Protein AF-A0AAE5IR08-F1 (afdb_monomer_lite)

pLDDT: mean 81.43, std 16.5, range [37.34, 98.31]

Foldseek 3Di:
DDDPVVLVVVQVVVCVVVVHDPPDDDPDQPPCPGPPTHPCVPPVDDDDDDDFAAPVDADEQEAEDAADPCHRVNSVVSCVHHPHAAAYEPHHDPPCCCVFPNVVQVVVCVVPSDGPDRYDYTD

Secondary structure (DSSP, 8-state):
---HHHHHHHHHHHHHHTT--TTSPPS-TTS--STT--TTTT-SSPPPPPP----SS--EEEEETT-SSS-HHHHHHHHHHH-SEEEEESS--TT-GGGSTTTHHHHHHHHHS--S-SEE---

Structure (mmCIF, N/CA/C/O backbone):
data_AF-A0AAE5IR08-F1
#
_entry.id   AF-A0AAE5IR08-F1
#
loop_
_atom_site.group_PDB
_atom_site.id
_atom_site.type_symbol
_atom_site.label_atom_id
_atom_site.label_alt_id
_atom_site.label_comp_id
_atom_site.label_asym_id
_atom_site.label_entity_id
_atom_site.label_seq_id
_atom_site.pdbx_PDB_ins_code
_atom_site.Cartn_x
_atom_site.Cartn_y
_atom_site.Cartn_z
_atom_site.occupancy
_atom_site.B_iso_or_equiv
_atom_site.auth_seq_id
_atom_site.auth_comp_id
_atom_site.auth_asym_id
_atom_site.auth_atom_id
_atom_site.pdbx_PDB_model_num
ATOM 1 N N . MET A 1 1 ? 1.020 -10.687 -19.346 1.00 37.34 1 MET A N 1
ATOM 2 C CA . MET A 1 1 ? 2.487 -10.873 -19.294 1.00 37.34 1 MET A CA 1
ATOM 3 C C . MET A 1 1 ? 2.957 -11.156 -20.716 1.00 37.34 1 MET A C 1
ATOM 5 O O . MET A 1 1 ? 2.432 -12.087 -21.311 1.00 37.34 1 MET A O 1
ATOM 9 N N . GLY A 1 2 ? 3.800 -10.301 -21.301 1.00 51.66 2 GLY A N 1
ATOM 10 C CA . GLY A 1 2 ? 4.250 -10.430 -22.697 1.00 51.66 2 GLY A CA 1
ATOM 11 C C . GLY A 1 2 ? 5.402 -11.426 -22.858 1.00 51.66 2 GLY A C 1
ATOM 12 O O . GLY A 1 2 ? 6.150 -11.652 -21.912 1.00 51.66 2 GLY A O 1
ATOM 13 N N . ASP A 1 3 ? 5.527 -12.024 -24.044 1.00 72.94 3 ASP A N 1
ATOM 14 C CA . ASP A 1 3 ? 6.623 -12.934 -24.400 1.00 72.94 3 ASP A CA 1
ATOM 15 C C . ASP A 1 3 ? 7.954 -12.168 -24.477 1.00 72.94 3 ASP A C 1
ATOM 17 O O . ASP A 1 3 ? 8.142 -11.284 -25.319 1.00 72.94 3 ASP A O 1
ATOM 21 N N . SER A 1 4 ? 8.890 -12.524 -23.599 1.00 52.00 4 SER A N 1
ATOM 22 C CA . SER A 1 4 ? 10.210 -11.896 -23.491 1.00 52.00 4 SER A CA 1
ATOM 23 C C . SER A 1 4 ? 11.061 -12.051 -24.756 1.00 52.00 4 SER A C 1
ATOM 25 O O . SER A 1 4 ? 11.929 -11.218 -25.025 1.00 52.00 4 SER A O 1
ATOM 27 N N . THR A 1 5 ? 10.794 -13.072 -25.571 1.00 65.56 5 THR A N 1
ATOM 28 C CA . THR A 1 5 ? 11.482 -13.305 -26.848 1.00 65.56 5 THR A CA 1
ATOM 29 C C . THR A 1 5 ? 11.078 -12.262 -27.884 1.00 65.56 5 THR A C 1
ATOM 31 O O . THR A 1 5 ? 11.932 -11.715 -28.586 1.00 65.56 5 THR A O 1
ATOM 34 N N . VAL A 1 6 ? 9.779 -11.952 -27.941 1.00 70.19 6 VAL A N 1
ATOM 35 C CA . VAL A 1 6 ? 9.215 -10.931 -28.835 1.00 70.19 6 VAL A CA 1
ATOM 36 C C . VAL A 1 6 ? 9.732 -9.553 -28.435 1.00 70.19 6 VAL A C 1
ATOM 38 O O . VAL A 1 6 ? 10.268 -8.828 -29.271 1.00 70.19 6 VAL A O 1
ATOM 41 N N . GLN A 1 7 ? 9.703 -9.246 -27.138 1.00 58.91 7 GLN A N 1
ATOM 42 C CA . GLN A 1 7 ? 10.201 -7.974 -26.610 1.00 58.91 7 GLN A CA 1
ATOM 43 C C . GLN A 1 7 ? 11.696 -7.763 -26.902 1.00 58.91 7 GLN A C 1
ATOM 45 O O . GLN A 1 7 ? 12.112 -6.663 -27.267 1.00 58.91 7 GLN A O 1
ATOM 50 N N . LEU A 1 8 ? 12.517 -8.817 -26.807 1.00 64.12 8 LEU A N 1
ATOM 51 C CA . LEU A 1 8 ? 13.945 -8.740 -27.130 1.00 64.12 8 LEU A CA 1
ATOM 52 C C . LEU A 1 8 ? 14.197 -8.503 -28.630 1.00 64.12 8 LEU A C 1
ATOM 54 O O . LEU A 1 8 ? 15.128 -7.776 -28.995 1.00 64.12 8 LEU A O 1
ATOM 58 N N . ALA A 1 9 ? 13.390 -9.107 -29.505 1.00 72.06 9 ALA A N 1
ATOM 59 C CA . ALA A 1 9 ? 13.492 -8.913 -30.950 1.00 72.06 9 ALA A CA 1
ATOM 60 C C . ALA A 1 9 ? 13.086 -7.486 -31.365 1.00 72.06 9 ALA A C 1
ATOM 62 O O . ALA A 1 9 ? 13.802 -6.835 -32.135 1.00 72.06 9 ALA A O 1
ATOM 63 N N . GLU A 1 10 ? 11.995 -6.969 -30.800 1.00 73.50 10 GLU A N 1
ATOM 64 C CA . GLU A 1 10 ? 11.538 -5.589 -31.004 1.00 73.50 10 GLU A CA 1
ATOM 65 C C . GLU A 1 10 ? 12.583 -4.581 -30.507 1.00 73.50 10 GLU A C 1
ATOM 67 O O . GLU A 1 10 ? 12.968 -3.666 -31.238 1.00 73.50 10 GLU A O 1
ATOM 72 N N . HIS A 1 11 ? 13.147 -4.815 -29.319 1.00 64.06 11 HIS A N 1
ATOM 73 C CA . HIS A 1 11 ? 14.216 -3.999 -28.749 1.00 64.06 11 HIS A CA 1
ATOM 74 C C . HIS A 1 11 ? 15.446 -3.903 -29.669 1.00 64.06 11 HIS A C 1
ATOM 76 O O . HIS A 1 11 ? 15.976 -2.811 -29.897 1.00 64.06 11 HIS A O 1
ATOM 82 N N . ARG A 1 12 ? 15.916 -5.030 -30.223 1.00 72.56 12 ARG A N 1
ATOM 83 C CA . ARG A 1 12 ? 17.067 -5.031 -31.148 1.00 72.56 12 ARG A CA 1
ATOM 84 C C . ARG A 1 12 ? 16.763 -4.252 -32.426 1.00 72.56 12 ARG A C 1
ATOM 86 O O . ARG A 1 12 ? 17.634 -3.539 -32.921 1.00 72.56 12 ARG A O 1
ATOM 93 N N . THR A 1 13 ? 15.531 -4.358 -32.919 1.00 76.06 13 THR A N 1
ATOM 94 C CA . THR A 1 13 ? 15.072 -3.676 -34.135 1.00 76.06 13 THR A CA 1
ATOM 95 C C . THR A 1 13 ? 15.037 -2.158 -33.946 1.00 76.06 13 THR A C 1
ATOM 97 O O . THR A 1 13 ? 15.578 -1.425 -34.774 1.00 76.06 13 THR A O 1
ATOM 100 N N . ILE A 1 14 ? 14.485 -1.682 -32.825 1.00 71.62 14 ILE A N 1
ATOM 101 C CA . ILE A 1 14 ? 14.426 -0.250 -32.489 1.00 71.62 14 ILE A CA 1
ATOM 102 C C . ILE A 1 14 ? 15.837 0.338 -32.347 1.00 71.62 14 ILE A C 1
ATOM 104 O O . ILE A 1 14 ? 16.137 1.379 -32.929 1.00 71.62 14 ILE A O 1
ATOM 108 N N . ASN A 1 15 ? 16.738 -0.343 -31.632 1.00 64.88 15 ASN A N 1
ATOM 109 C CA . ASN A 1 15 ? 18.107 0.149 -31.444 1.00 64.88 15 ASN A CA 1
ATOM 110 C C . ASN A 1 15 ? 18.904 0.217 -32.754 1.00 64.88 15 ASN A C 1
ATOM 112 O O . ASN A 1 15 ? 19.644 1.179 -32.964 1.00 64.88 15 ASN A O 1
ATOM 116 N N . ALA A 1 16 ? 18.713 -0.752 -33.658 1.00 73.94 16 ALA A N 1
ATOM 117 C CA . ALA A 1 16 ? 19.319 -0.723 -34.986 1.00 73.94 16 ALA A CA 1
ATOM 118 C C . ALA A 1 16 ? 18.816 0.469 -35.819 1.00 73.94 16 ALA A C 1
ATOM 120 O O . ALA A 1 16 ? 19.623 1.164 -36.434 1.00 73.94 16 ALA A O 1
ATOM 121 N N . ALA A 1 17 ? 17.509 0.753 -35.789 1.00 72.00 17 ALA A N 1
AT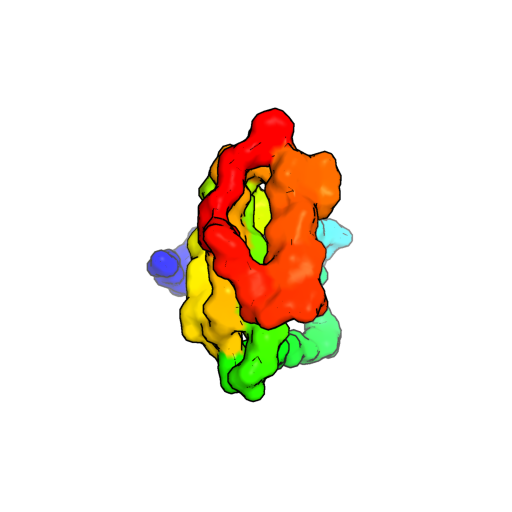OM 122 C CA . ALA A 1 17 ? 16.919 1.893 -36.495 1.00 72.00 17 ALA A CA 1
ATOM 123 C C . ALA A 1 17 ? 17.432 3.250 -35.975 1.00 72.00 17 ALA A C 1
ATOM 125 O O . ALA A 1 17 ? 17.585 4.194 -36.747 1.00 72.00 17 ALA A O 1
ATOM 126 N N . LEU A 1 18 ? 17.740 3.336 -34.679 1.00 68.06 18 LEU A N 1
ATOM 127 C CA . LEU A 1 18 ? 18.272 4.538 -34.031 1.00 68.06 18 LEU A CA 1
ATOM 128 C C . LEU A 1 18 ? 19.809 4.624 -34.058 1.00 68.06 18 LEU A C 1
ATOM 130 O O . LEU A 1 18 ? 20.380 5.542 -33.469 1.00 68.06 18 LEU A O 1
ATOM 134 N N . ASN A 1 19 ? 20.490 3.671 -34.707 1.00 75.38 19 ASN A N 1
ATOM 135 C CA . ASN A 1 19 ? 21.950 3.542 -34.727 1.00 75.38 19 ASN A CA 1
ATOM 136 C C . ASN A 1 19 ? 22.587 3.533 -33.313 1.00 75.38 19 ASN A C 1
ATOM 138 O O . ASN A 1 19 ? 23.714 3.997 -33.113 1.00 75.38 19 ASN A O 1
ATOM 142 N N . ARG A 1 20 ? 21.854 3.019 -32.313 1.00 61.12 20 ARG A N 1
ATOM 143 C CA . ARG A 1 20 ? 22.308 2.858 -30.923 1.00 61.12 20 ARG A CA 1
ATOM 144 C C . ARG A 1 20 ? 22.879 1.448 -30.751 1.00 61.12 20 ARG A C 1
ATOM 146 O O . ARG A 1 20 ? 22.261 0.466 -31.149 1.00 61.12 20 ARG A O 1
ATOM 153 N N . ASN A 1 21 ? 24.065 1.326 -30.150 1.00 61.03 21 ASN A N 1
ATOM 154 C CA . ASN A 1 21 ? 24.649 0.021 -29.827 1.00 61.03 21 ASN 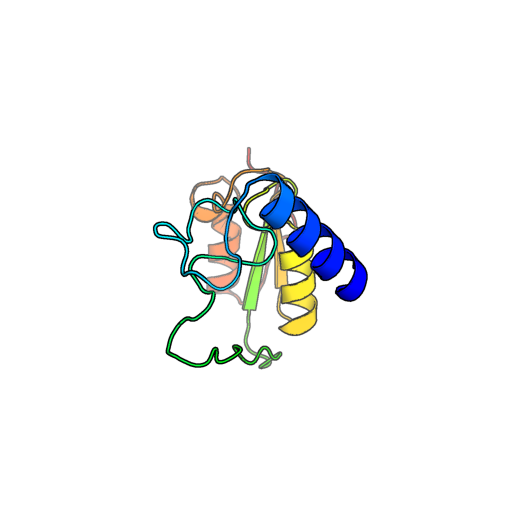A CA 1
ATOM 155 C C . ASN A 1 21 ? 24.068 -0.482 -28.488 1.00 61.03 21 ASN A C 1
ATOM 157 O O . ASN A 1 21 ? 24.436 0.074 -27.454 1.00 61.03 21 ASN A O 1
ATOM 161 N N . PRO A 1 22 ? 23.237 -1.542 -28.467 1.00 54.38 22 PRO A N 1
ATOM 162 C CA . PRO A 1 22 ? 22.603 -2.043 -27.242 1.00 54.38 22 PRO A CA 1
ATOM 163 C C . PRO A 1 22 ? 23.591 -2.698 -26.258 1.00 54.38 22 PRO A C 1
ATOM 165 O O . PRO A 1 22 ? 23.221 -3.016 -25.134 1.00 54.38 22 PRO A O 1
ATOM 168 N N . GLN A 1 23 ? 24.848 -2.918 -26.664 1.00 53.34 23 GLN A N 1
ATOM 169 C CA . GLN A 1 23 ? 25.938 -3.389 -25.797 1.00 53.34 23 GLN A CA 1
ATOM 170 C C . GLN A 1 23 ? 26.751 -2.233 -25.185 1.00 53.34 23 GLN A C 1
ATOM 172 O O . GLN A 1 23 ? 27.609 -2.461 -24.332 1.00 53.34 23 GLN A O 1
ATOM 177 N N . ARG A 1 24 ? 26.528 -0.986 -25.622 1.00 54.69 24 ARG A N 1
ATOM 178 C CA . ARG A 1 24 ? 27.203 0.194 -25.073 1.00 54.69 24 ARG A CA 1
ATOM 179 C C . ARG A 1 24 ? 26.390 0.702 -23.880 1.00 54.69 24 ARG A C 1
ATOM 181 O O . ARG A 1 24 ? 25.189 0.908 -24.012 1.00 54.69 24 ARG A O 1
ATOM 188 N N . ARG A 1 25 ? 27.035 0.913 -22.722 1.00 47.84 25 ARG A N 1
ATOM 189 C CA . ARG A 1 25 ? 26.380 1.543 -21.558 1.00 47.84 25 ARG A CA 1
ATOM 190 C C . ARG A 1 25 ? 25.751 2.867 -21.989 1.00 47.84 25 ARG A C 1
ATOM 192 O O . ARG A 1 25 ? 26.443 3.711 -22.557 1.00 47.84 25 ARG A O 1
ATOM 199 N N . ILE A 1 26 ? 24.460 3.014 -21.710 1.00 52.69 26 ILE A N 1
ATOM 200 C CA . ILE A 1 26 ? 23.733 4.273 -21.854 1.00 52.69 26 ILE A CA 1
ATOM 201 C C . ILE A 1 26 ? 24.342 5.248 -20.843 1.00 52.69 26 ILE A C 1
ATOM 203 O O . ILE A 1 26 ? 24.530 4.896 -19.679 1.00 52.69 26 ILE A O 1
ATOM 207 N N . GLU A 1 27 ? 24.701 6.445 -21.300 1.00 48.66 27 GLU A N 1
ATOM 208 C CA . GLU A 1 27 ? 25.311 7.489 -20.463 1.00 48.66 27 GLU A CA 1
ATOM 209 C C . GLU A 1 27 ? 24.342 7.966 -19.360 1.00 48.66 27 GLU A C 1
ATOM 211 O O . GLU A 1 27 ? 24.778 8.389 -18.293 1.00 48.66 27 GLU A O 1
ATOM 216 N N . PHE A 1 28 ? 23.032 7.773 -19.575 1.00 51.28 28 PHE A N 1
ATOM 217 C CA . PHE A 1 28 ? 21.940 8.111 -18.660 1.00 51.28 28 PHE A CA 1
ATOM 218 C C . PHE A 1 28 ? 20.904 6.965 -18.548 1.00 51.28 28 PHE A C 1
ATOM 220 O O . PHE A 1 28 ? 19.862 7.018 -19.189 1.00 51.28 28 PHE A O 1
ATOM 227 N N . PRO A 1 29 ? 21.126 5.921 -17.727 1.00 44.72 29 PRO A N 1
ATOM 228 C CA . PRO A 1 29 ? 20.221 4.761 -17.593 1.00 44.72 29 PRO A CA 1
ATOM 229 C C . PRO A 1 29 ? 18.859 5.060 -16.919 1.00 44.72 29 PRO A C 1
ATOM 231 O O . PRO A 1 29 ? 18.146 4.139 -16.525 1.00 44.72 29 PRO A O 1
ATOM 234 N N . ALA A 1 30 ? 18.507 6.338 -16.746 1.00 49.91 30 ALA A N 1
ATOM 235 C CA . ALA A 1 30 ? 17.287 6.806 -16.084 1.00 49.91 30 ALA A CA 1
ATOM 236 C C . ALA A 1 30 ? 16.159 7.200 -17.046 1.00 49.91 30 ALA A C 1
ATOM 238 O O . ALA A 1 30 ? 15.043 7.431 -16.591 1.00 49.91 30 ALA A O 1
ATOM 239 N N . ASP A 1 31 ? 16.430 7.328 -18.344 1.00 52.06 31 ASP A N 1
ATOM 240 C CA . ASP A 1 31 ? 15.471 7.898 -19.298 1.00 52.06 31 ASP A CA 1
ATOM 241 C C . ASP A 1 31 ? 14.340 6.934 -19.693 1.00 52.06 31 ASP A C 1
ATOM 243 O O . ASP A 1 31 ? 13.347 7.364 -20.270 1.00 52.06 31 ASP A O 1
ATOM 247 N N . SER A 1 32 ? 14.435 5.648 -19.330 1.00 51.38 32 SER A N 1
ATOM 248 C CA . SER A 1 32 ? 13.499 4.603 -19.780 1.00 51.38 32 SER A CA 1
ATOM 249 C C . SER A 1 32 ? 13.383 4.519 -21.313 1.00 51.38 32 SER A C 1
ATOM 251 O O . SER A 1 32 ? 12.453 3.889 -21.819 1.00 51.38 32 SER A O 1
ATOM 253 N N . ASP A 1 33 ? 14.345 5.088 -22.060 1.00 49.88 33 ASP A N 1
ATOM 254 C CA . ASP A 1 33 ? 14.380 5.095 -23.535 1.00 49.88 33 ASP A CA 1
ATOM 255 C C . ASP A 1 33 ? 14.455 3.674 -24.110 1.00 49.88 33 ASP A C 1
ATOM 257 O O . ASP A 1 33 ? 14.214 3.431 -25.295 1.00 49.88 33 ASP A O 1
ATOM 261 N N . VAL A 1 34 ? 14.844 2.721 -23.269 1.00 53.84 34 VAL A N 1
ATOM 262 C CA . VAL A 1 34 ? 14.998 1.323 -23.611 1.00 53.84 34 VAL A CA 1
ATOM 263 C C . VAL A 1 34 ? 14.092 0.490 -22.692 1.00 53.84 34 VAL A C 1
ATOM 265 O O . VAL A 1 34 ? 14.323 0.421 -21.484 1.00 53.84 34 VAL A O 1
ATOM 268 N N . PRO A 1 35 ? 13.075 -0.197 -23.242 1.00 49.62 35 PRO A N 1
ATOM 269 C CA . PRO A 1 35 ? 12.242 -1.105 -22.464 1.00 49.62 35 PRO A CA 1
ATOM 270 C C . PRO A 1 35 ? 13.091 -2.181 -21.775 1.00 49.62 35 PRO A C 1
ATOM 272 O O . PRO A 1 35 ? 13.893 -2.857 -22.421 1.00 49.62 35 PRO A O 1
ATOM 275 N N . GLY A 1 36 ? 12.914 -2.339 -20.462 1.00 51.31 36 GLY A N 1
ATOM 276 C CA . GLY A 1 36 ? 13.606 -3.356 -19.665 1.00 51.31 36 GLY A CA 1
ATOM 277 C C . GLY A 1 36 ? 14.979 -2.956 -19.117 1.00 51.31 36 GLY A C 1
ATOM 278 O O . GLY A 1 36 ? 15.582 -3.766 -18.413 1.00 51.31 36 GLY A O 1
ATOM 279 N N . VAL A 1 37 ? 15.461 -1.732 -19.372 1.00 60.38 37 VAL A N 1
ATOM 280 C CA . VAL A 1 37 ? 16.585 -1.166 -18.611 1.00 60.38 37 VAL A CA 1
ATOM 281 C C . VAL A 1 37 ? 16.103 -0.048 -17.699 1.00 60.38 37 VAL A C 1
ATOM 283 O O . VAL A 1 37 ? 15.350 0.833 -18.102 1.00 60.38 37 VAL A O 1
ATOM 286 N N . SER A 1 38 ? 16.526 -0.115 -16.446 1.00 67.06 38 SER A N 1
ATOM 287 C CA . SER A 1 38 ? 16.291 0.916 -15.444 1.00 67.06 38 SER A CA 1
ATOM 288 C C . SER A 1 38 ? 17.622 1.349 -14.845 1.00 67.06 38 SER A C 1
ATOM 290 O O . SER A 1 38 ? 18.673 0.761 -15.119 1.00 67.06 38 SER A O 1
ATOM 292 N N . LEU A 1 39 ? 17.572 2.318 -13.933 1.00 67.31 39 LEU A N 1
ATOM 293 C CA . LEU A 1 39 ? 18.717 2.692 -13.101 1.00 67.31 39 LEU A CA 1
ATOM 294 C C . LEU A 1 39 ? 19.326 1.509 -12.330 1.00 67.31 39 LEU A C 1
ATOM 296 O O . LEU A 1 39 ? 20.481 1.574 -11.915 1.00 67.31 39 LEU A O 1
ATOM 300 N N . CYS A 1 40 ? 18.570 0.425 -12.150 1.00 71.25 40 CYS A N 1
ATOM 301 C CA . CYS A 1 40 ? 19.020 -0.782 -11.465 1.00 71.25 40 CYS A CA 1
ATOM 302 C C . CYS A 1 40 ? 19.691 -1.797 -12.408 1.00 71.25 40 CYS A C 1
ATOM 304 O O . CYS A 1 40 ? 20.279 -2.776 -11.946 1.00 71.25 40 CYS A O 1
ATOM 306 N N . SER A 1 41 ? 19.621 -1.613 -13.727 1.00 74.88 41 SER A N 1
ATOM 307 C CA . SER A 1 41 ? 20.219 -2.545 -14.683 1.00 74.88 41 SER A CA 1
ATOM 308 C C . SER A 1 41 ? 21.744 -2.497 -14.618 1.00 74.88 41 SER A C 1
ATOM 310 O O . SER A 1 41 ? 22.369 -1.464 -14.845 1.00 74.88 41 SER A O 1
ATOM 312 N N . GLY A 1 42 ? 22.358 -3.644 -14.320 1.00 74.75 42 GLY A N 1
ATOM 313 C CA . GLY A 1 42 ? 23.804 -3.732 -14.116 1.00 74.75 42 GLY A CA 1
ATOM 314 C C . GLY A 1 42 ? 24.272 -3.187 -12.765 1.00 74.75 42 GLY A C 1
ATOM 315 O O . GLY A 1 42 ? 25.465 -2.908 -12.616 1.00 74.75 42 GLY A O 1
ATOM 316 N N . TRP A 1 43 ? 23.359 -3.037 -11.795 1.00 80.25 43 TRP A N 1
ATOM 317 C CA . TRP A 1 43 ? 23.719 -2.759 -10.408 1.00 80.25 43 TRP A CA 1
ATOM 318 C C . TRP A 1 43 ? 24.738 -3.806 -9.918 1.00 80.25 43 TRP A C 1
ATOM 320 O O . TRP A 1 43 ? 24.527 -5.001 -10.129 1.00 80.25 43 TRP A O 1
ATOM 330 N N . PRO A 1 44 ? 25.869 -3.390 -9.315 1.00 79.50 44 PRO A N 1
ATOM 331 C CA . PRO A 1 44 ? 26.978 -4.299 -9.019 1.00 79.50 44 PRO A CA 1
ATOM 332 C C . PRO A 1 44 ? 26.680 -5.258 -7.861 1.00 79.50 44 PRO A C 1
ATOM 334 O O . PRO A 1 44 ? 27.380 -6.254 -7.697 1.00 79.50 44 PRO A O 1
ATOM 337 N N . LEU A 1 45 ? 25.664 -4.950 -7.053 1.00 83.44 45 LEU A N 1
ATOM 338 C CA . LEU A 1 45 ? 25.210 -5.808 -5.968 1.00 83.44 45 LEU A CA 1
ATOM 339 C C . LEU A 1 45 ? 24.056 -6.680 -6.459 1.00 83.44 45 LEU A C 1
ATOM 341 O O . LEU A 1 45 ? 23.150 -6.196 -7.138 1.00 83.44 45 LEU A O 1
ATOM 345 N N . ALA A 1 46 ? 24.082 -7.959 -6.092 1.00 84.31 46 ALA A N 1
ATOM 346 C CA . ALA A 1 46 ? 22.952 -8.842 -6.331 1.00 84.31 46 ALA A CA 1
ATOM 347 C C . ALA A 1 46 ? 21.719 -8.320 -5.580 1.00 84.31 46 ALA A C 1
ATOM 349 O O . ALA A 1 46 ? 21.823 -7.889 -4.432 1.00 84.31 46 ALA A O 1
ATOM 350 N N . ALA A 1 47 ? 20.559 -8.362 -6.235 1.00 81.62 47 ALA A N 1
ATOM 351 C CA . ALA A 1 47 ? 19.299 -8.097 -5.562 1.00 81.62 47 ALA A CA 1
ATOM 352 C C . ALA A 1 47 ? 19.000 -9.236 -4.583 1.00 81.62 47 ALA A C 1
ATOM 354 O O . ALA A 1 47 ? 19.037 -10.409 -4.954 1.00 81.62 47 ALA A O 1
ATOM 355 N N . GLU A 1 48 ? 18.670 -8.877 -3.350 1.00 87.25 48 GLU A N 1
ATOM 356 C CA . GLU A 1 48 ? 18.100 -9.792 -2.373 1.00 87.25 48 GLU A CA 1
ATOM 357 C C . GLU A 1 48 ? 16.604 -9.498 -2.284 1.00 87.25 48 GLU A C 1
ATOM 359 O O . GLU A 1 48 ? 16.197 -8.370 -2.003 1.00 87.25 48 GLU A O 1
ATOM 364 N N . LEU A 1 49 ? 15.776 -10.496 -2.592 1.00 82.94 49 LEU A N 1
ATOM 365 C CA . LEU A 1 49 ? 14.332 -10.351 -2.452 1.00 82.94 49 LEU A CA 1
ATOM 366 C C . LEU A 1 49 ? 13.978 -10.354 -0.968 1.00 82.94 49 LEU A C 1
ATOM 368 O O . LEU A 1 49 ? 14.388 -11.249 -0.229 1.00 82.94 49 LEU A O 1
ATOM 372 N N . THR A 1 50 ? 13.171 -9.387 -0.542 1.00 83.12 50 THR A N 1
ATOM 373 C CA . THR A 1 50 ? 12.604 -9.406 0.804 1.00 83.12 50 THR A CA 1
ATOM 374 C C . THR A 1 50 ? 11.684 -10.614 0.933 1.00 83.12 50 THR A C 1
ATOM 376 O O . THR A 1 50 ? 10.716 -10.748 0.186 1.00 83.12 50 THR A O 1
ATOM 379 N N . ALA A 1 51 ? 11.989 -11.506 1.876 1.00 85.75 51 ALA A N 1
ATOM 380 C CA . ALA A 1 51 ? 11.091 -12.598 2.212 1.00 85.75 51 ALA A CA 1
ATOM 381 C C . ALA A 1 51 ? 9.817 -12.020 2.840 1.00 85.75 51 ALA A C 1
ATOM 383 O O . ALA A 1 51 ? 9.876 -11.301 3.837 1.00 85.75 51 ALA A O 1
ATOM 384 N N . VAL A 1 52 ? 8.673 -12.344 2.248 1.00 86.38 52 VAL A N 1
ATOM 385 C CA . VAL A 1 52 ? 7.358 -11.919 2.722 1.00 86.38 52 VAL A CA 1
ATOM 386 C C . VAL A 1 52 ? 6.634 -13.148 3.251 1.00 86.38 52 VAL A C 1
ATOM 388 O O . VAL A 1 52 ? 6.516 -14.151 2.548 1.00 86.38 52 VAL A O 1
ATOM 391 N N . ALA A 1 53 ? 6.184 -13.088 4.500 1.00 90.56 53 ALA A N 1
ATOM 392 C CA . ALA A 1 53 ? 5.421 -14.156 5.124 1.00 90.56 53 ALA A CA 1
ATOM 393 C C . ALA A 1 53 ? 4.488 -13.587 6.190 1.00 90.56 53 ALA A C 1
ATOM 395 O O . ALA A 1 53 ? 4.798 -12.583 6.833 1.00 90.56 53 ALA A O 1
ATOM 396 N N . ASN A 1 54 ? 3.377 -1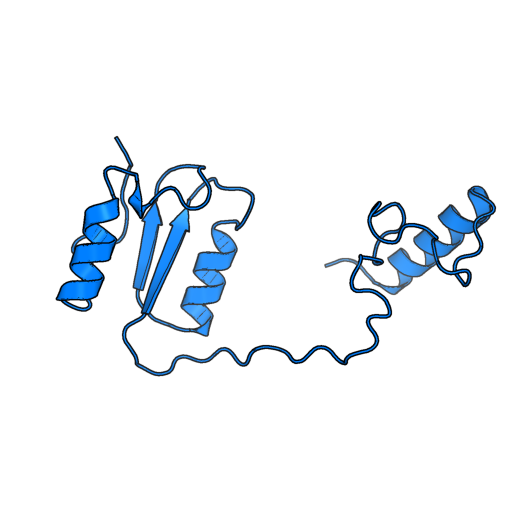4.278 6.421 1.00 93.19 54 ASN A N 1
ATOM 397 C CA . ASN A 1 54 ? 2.542 -14.030 7.583 1.00 93.19 54 ASN A CA 1
ATOM 398 C C . ASN A 1 54 ? 3.259 -14.513 8.852 1.00 93.19 54 ASN A C 1
ATOM 400 O O . ASN A 1 54 ? 3.479 -15.711 9.037 1.00 93.19 54 ASN A O 1
ATOM 404 N N . THR A 1 55 ? 3.625 -13.574 9.723 1.00 91.62 55 THR A N 1
ATOM 405 C CA . THR A 1 55 ? 4.314 -13.852 10.993 1.00 91.62 55 THR A CA 1
ATOM 406 C C . THR A 1 55 ? 3.355 -14.066 12.167 1.00 91.62 55 THR A C 1
ATOM 408 O O . THR A 1 55 ? 3.806 -14.316 13.284 1.00 91.62 55 THR A O 1
ATOM 411 N N . GLY A 1 56 ? 2.044 -13.920 11.953 1.00 89.81 56 GLY A N 1
ATOM 412 C CA . GLY A 1 56 ? 1.025 -13.913 13.005 1.00 89.81 56 GLY A CA 1
ATOM 413 C C . GLY A 1 56 ? 1.047 -12.668 13.898 1.00 89.81 56 GLY A C 1
ATOM 414 O O . GLY A 1 56 ? 0.290 -12.607 14.862 1.00 89.81 56 GLY A O 1
ATOM 415 N N . THR A 1 57 ? 1.912 -11.690 13.608 1.00 90.62 57 THR A N 1
ATOM 416 C CA . THR A 1 57 ? 1.934 -10.395 14.303 1.00 90.62 57 THR A CA 1
ATOM 417 C C . THR A 1 57 ? 0.865 -9.479 13.720 1.00 90.62 57 THR A C 1
ATOM 419 O O . THR A 1 57 ? 0.622 -9.510 12.513 1.00 90.62 57 THR A O 1
ATOM 422 N N . ASP A 1 58 ? 0.256 -8.644 14.561 1.00 94.12 58 ASP A N 1
ATOM 423 C CA . ASP A 1 58 ? -0.711 -7.649 14.105 1.00 94.12 58 ASP A CA 1
ATOM 424 C C . ASP A 1 58 ? -0.063 -6.703 13.084 1.00 94.12 58 ASP A C 1
ATOM 426 O O . ASP A 1 58 ? 0.899 -5.990 13.375 1.00 94.12 58 ASP A O 1
ATOM 430 N N . LEU A 1 59 ? -0.618 -6.703 11.872 1.00 95.44 59 LEU A N 1
ATOM 431 C CA . LEU A 1 59 ? -0.206 -5.869 10.750 1.00 95.44 59 LEU A CA 1
ATOM 432 C C . LEU A 1 59 ? -1.425 -5.127 10.201 1.00 95.44 59 LEU A C 1
ATOM 434 O O . LEU A 1 59 ? -2.468 -5.738 9.959 1.00 95.44 59 LEU A O 1
ATOM 438 N N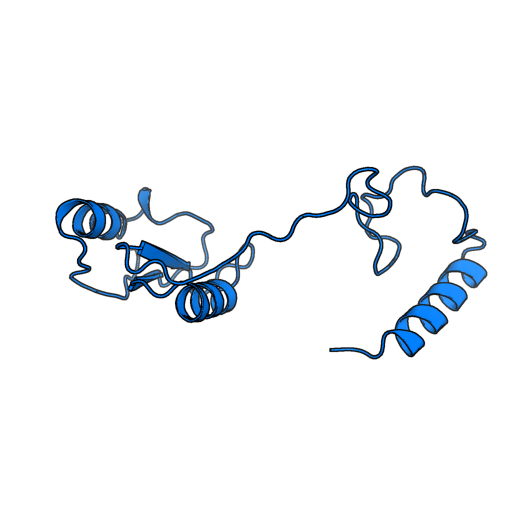 . LEU A 1 60 ? -1.268 -3.825 9.972 1.00 97.31 60 LEU A N 1
ATOM 439 C CA . LEU A 1 60 ? -2.218 -3.006 9.231 1.00 97.31 60 LEU A CA 1
ATOM 440 C C . LEU A 1 60 ? -1.611 -2.641 7.880 1.00 97.31 60 LEU A C 1
ATOM 442 O O . LEU A 1 60 ? -0.552 -2.018 7.814 1.00 97.31 60 LEU A O 1
ATOM 446 N N . ILE A 1 61 ? -2.310 -3.011 6.816 1.00 97.19 61 ILE A N 1
ATOM 447 C CA . ILE A 1 61 ? -2.024 -2.611 5.443 1.00 97.19 61 ILE A CA 1
ATOM 448 C C . ILE A 1 61 ? -3.066 -1.571 5.060 1.00 97.19 61 ILE A C 1
ATOM 450 O O . ILE A 1 61 ? -4.256 -1.747 5.320 1.00 97.19 61 ILE A O 1
ATOM 454 N N . ILE A 1 62 ? -2.616 -0.478 4.458 1.00 98.19 62 ILE A N 1
ATOM 455 C CA . ILE A 1 62 ? -3.482 0.621 4.047 1.00 98.19 62 ILE A CA 1
ATOM 456 C C . ILE A 1 62 ? -3.363 0.755 2.536 1.00 98.19 62 ILE A C 1
ATOM 458 O O . ILE A 1 62 ? -2.252 0.836 2.015 1.00 98.19 62 ILE A O 1
ATOM 462 N N . GLY A 1 63 ? -4.501 0.743 1.848 1.00 96.81 63 GLY A N 1
ATOM 463 C CA . GLY A 1 63 ? -4.575 0.946 0.406 1.00 96.81 63 GLY A CA 1
ATOM 464 C C . GLY A 1 63 ? -5.533 2.079 0.075 1.00 96.81 63 GLY A C 1
ATOM 465 O O . GLY A 1 63 ? -6.658 2.102 0.576 1.00 96.81 63 GLY A O 1
ATOM 466 N N . HIS A 1 64 ? -5.101 2.992 -0.788 1.00 96.06 64 HIS A N 1
ATOM 467 C CA . HIS A 1 64 ? -5.953 4.037 -1.346 1.00 96.06 64 HIS A CA 1
ATOM 468 C C . HIS A 1 64 ? -6.596 3.513 -2.639 1.00 96.06 64 HIS A C 1
ATOM 470 O O . HIS A 1 64 ? -5.911 2.918 -3.474 1.00 96.06 64 HIS A O 1
ATOM 476 N N . ARG A 1 65 ? -7.921 3.644 -2.774 1.00 94.25 65 ARG A N 1
ATOM 477 C CA . ARG A 1 65 ? -8.711 2.990 -3.832 1.00 94.25 65 ARG A CA 1
ATOM 478 C C . ARG A 1 65 ? -8.236 3.364 -5.234 1.00 94.25 65 ARG A C 1
ATOM 480 O O . ARG A 1 65 ? -8.076 2.475 -6.072 1.00 94.25 65 ARG A O 1
ATOM 487 N N . ASP A 1 66 ? -8.017 4.656 -5.454 1.00 84.81 66 ASP A N 1
ATOM 488 C CA . ASP A 1 66 ? -7.823 5.257 -6.775 1.00 84.81 66 ASP A CA 1
ATOM 489 C C . ASP A 1 66 ? -6.407 5.831 -6.969 1.00 84.81 66 ASP A C 1
ATOM 491 O O . ASP A 1 66 ? -6.151 6.558 -7.932 1.00 84.81 66 ASP A O 1
ATOM 495 N N . GLU A 1 67 ? -5.464 5.541 -6.064 1.00 78.75 67 GLU A N 1
ATOM 496 C CA . GLU A 1 67 ? -4.099 6.055 -6.189 1.00 78.75 67 GLU A CA 1
ATOM 497 C C . GLU A 1 67 ? -3.293 5.341 -7.287 1.00 78.75 67 GLU A C 1
ATOM 499 O O . GLU A 1 67 ? -3.486 4.157 -7.576 1.00 78.75 67 GLU A O 1
ATOM 504 N N . SER A 1 68 ? -2.324 6.048 -7.878 1.00 79.38 68 SER A N 1
ATOM 505 C CA . SER A 1 68 ? -1.496 5.509 -8.967 1.00 79.38 68 SER A CA 1
ATOM 506 C C . SER A 1 68 ? -0.067 5.134 -8.567 1.00 79.38 68 SER A C 1
ATOM 508 O O . SER A 1 68 ? 0.603 4.445 -9.332 1.00 79.38 68 SER A O 1
ATOM 510 N N . VAL A 1 69 ? 0.437 5.618 -7.425 1.00 81.38 69 VAL A N 1
ATOM 511 C CA . VAL A 1 69 ? 1.834 5.390 -7.001 1.00 81.38 69 VAL A CA 1
ATOM 512 C C . VAL A 1 69 ? 1.998 3.983 -6.430 1.00 81.38 69 VAL A C 1
ATOM 514 O O . VAL A 1 69 ? 2.925 3.267 -6.809 1.00 81.38 69 VAL A O 1
ATOM 517 N N . THR A 1 70 ? 1.063 3.571 -5.574 1.00 83.94 70 THR A N 1
ATOM 518 C CA . THR A 1 70 ? 0.943 2.208 -5.044 1.00 83.94 70 THR A CA 1
ATOM 519 C C . THR A 1 70 ? -0.469 1.680 -5.302 1.00 83.94 70 THR A C 1
ATOM 521 O O . THR A 1 70 ? -1.308 1.733 -4.411 1.00 83.94 70 THR A O 1
ATOM 524 N N . PRO A 1 71 ? -0.771 1.195 -6.523 1.00 88.62 71 PRO A N 1
ATOM 525 C CA . PRO A 1 71 ? -2.127 0.810 -6.907 1.00 88.62 71 PRO A CA 1
ATOM 526 C C . PRO A 1 71 ? -2.796 -0.141 -5.911 1.00 88.62 71 PRO A C 1
ATOM 528 O O . PRO A 1 71 ? -2.160 -1.074 -5.422 1.00 88.62 71 PRO A O 1
ATOM 531 N N . TYR A 1 72 ? -4.101 0.031 -5.685 1.00 88.38 72 TYR A N 1
ATOM 532 C CA . TYR A 1 72 ? -4.863 -0.703 -4.665 1.00 88.38 72 TYR A CA 1
ATOM 533 C C . TYR A 1 72 ? -4.683 -2.232 -4.701 1.00 88.38 72 TYR A C 1
ATOM 535 O O . TYR A 1 72 ? -4.620 -2.886 -3.661 1.00 88.38 72 TYR A O 1
ATOM 543 N N . VAL A 1 73 ? -4.539 -2.818 -5.893 1.00 90.19 73 VAL A N 1
ATOM 544 C CA . VAL A 1 73 ? -4.275 -4.258 -6.057 1.00 90.19 73 VAL A CA 1
ATOM 545 C C . VAL A 1 73 ? -3.008 -4.725 -5.333 1.00 90.19 73 VAL A C 1
ATOM 547 O O . VAL A 1 73 ? -2.986 -5.837 -4.822 1.00 90.19 73 VAL A O 1
ATOM 550 N N . TRP A 1 74 ? -1.986 -3.876 -5.198 1.00 93.25 74 TRP A N 1
ATOM 551 C CA . TRP A 1 74 ? -0.773 -4.213 -4.450 1.00 93.25 74 TRP A CA 1
ATOM 552 C C . TRP A 1 74 ? -1.027 -4.296 -2.945 1.00 93.25 74 TRP A C 1
ATOM 554 O O . TRP A 1 74 ? -0.396 -5.110 -2.278 1.00 93.25 74 TRP A O 1
ATOM 564 N N . ALA A 1 75 ? -1.968 -3.515 -2.405 1.00 95.31 75 ALA A N 1
ATOM 565 C CA . ALA A 1 75 ? -2.389 -3.649 -1.012 1.00 95.31 75 ALA A CA 1
ATOM 566 C C . ALA A 1 75 ? -3.145 -4.972 -0.781 1.00 95.31 75 ALA A C 1
ATOM 568 O O . ALA A 1 75 ? -2.956 -5.612 0.254 1.00 95.31 75 ALA A O 1
ATOM 569 N N . LEU A 1 76 ? -3.943 -5.418 -1.762 1.00 94.69 76 LEU A N 1
ATOM 570 C CA . LEU A 1 76 ? -4.591 -6.735 -1.730 1.00 94.69 76 LEU A CA 1
ATOM 571 C C . LEU A 1 76 ? -3.560 -7.869 -1.777 1.00 94.69 76 LEU A C 1
ATOM 573 O O . LEU A 1 76 ? -3.614 -8.774 -0.949 1.00 94.69 76 LEU A O 1
ATOM 577 N N . ASP A 1 77 ? -2.597 -7.797 -2.698 1.00 93.75 77 ASP A N 1
ATOM 578 C CA . ASP A 1 77 ? -1.530 -8.797 -2.829 1.00 93.75 77 ASP A CA 1
ATOM 579 C C . ASP A 1 77 ? -0.659 -8.853 -1.564 1.00 93.75 77 ASP A C 1
ATOM 581 O O . ASP A 1 77 ? -0.331 -9.933 -1.067 1.00 93.75 77 ASP A O 1
ATOM 585 N N . ALA A 1 78 ? -0.333 -7.689 -0.996 1.00 93.81 78 ALA A N 1
ATOM 586 C CA . ALA A 1 78 ? 0.375 -7.566 0.271 1.00 93.81 78 ALA A CA 1
ATOM 587 C C . ALA A 1 78 ? -0.397 -8.232 1.420 1.00 93.81 78 ALA A C 1
ATOM 589 O O . ALA A 1 78 ? 0.197 -8.985 2.191 1.00 93.81 78 ALA A O 1
ATOM 590 N N . GLN A 1 79 ? -1.710 -8.002 1.518 1.00 96.19 79 GLN A N 1
ATOM 591 C CA . GLN A 1 79 ? -2.552 -8.600 2.557 1.00 96.19 79 GLN A CA 1
ATOM 592 C C . GLN A 1 79 ? -2.721 -10.107 2.368 1.00 96.19 79 GLN A C 1
ATOM 594 O O . GLN A 1 79 ? -2.670 -10.854 3.344 1.00 96.19 79 GLN A O 1
ATOM 599 N N . ALA A 1 80 ? -2.821 -10.580 1.127 1.00 94.50 80 ALA A N 1
ATOM 600 C CA . ALA A 1 80 ? -2.841 -12.005 0.831 1.00 94.50 80 ALA A CA 1
ATOM 601 C C . ALA A 1 80 ? -1.515 -12.694 1.213 1.00 94.50 80 ALA A C 1
ATOM 603 O O . ALA A 1 80 ? -1.531 -13.810 1.734 1.00 94.50 80 ALA A O 1
ATOM 604 N N . ALA A 1 81 ? -0.372 -12.037 0.986 1.00 92.81 81 ALA A N 1
ATOM 605 C CA . ALA A 1 81 ? 0.953 -12.595 1.264 1.00 92.81 81 ALA A CA 1
ATOM 606 C C . ALA A 1 81 ? 1.366 -12.507 2.748 1.00 92.81 81 ALA A C 1
ATOM 608 O O . ALA A 1 81 ? 1.956 -13.446 3.288 1.00 92.81 81 ALA A O 1
ATOM 609 N N . MET A 1 82 ? 1.076 -11.384 3.410 1.00 95.25 82 MET A N 1
ATOM 610 C CA . MET A 1 82 ? 1.493 -11.101 4.793 1.00 95.25 82 MET A CA 1
ATOM 611 C C . MET A 1 82 ? 0.405 -11.376 5.830 1.00 95.25 82 MET A C 1
ATOM 613 O O . MET A 1 82 ? 0.701 -11.451 7.020 1.00 95.25 82 MET A O 1
ATOM 617 N N . GLY A 1 83 ? -0.850 -11.533 5.412 1.00 94.38 83 GLY A N 1
ATOM 618 C CA . GLY A 1 83 ? -1.987 -11.487 6.323 1.00 94.38 83 GLY A CA 1
ATOM 619 C C . GLY A 1 83 ? -2.225 -10.075 6.865 1.00 94.38 83 GLY A C 1
ATOM 620 O O . GLY A 1 83 ? -1.945 -9.073 6.207 1.00 94.38 83 GLY A O 1
ATOM 621 N N . GLY A 1 84 ? -2.754 -10.001 8.086 1.00 94.06 84 GLY A N 1
ATOM 622 C CA . GLY A 1 84 ? -3.103 -8.738 8.732 1.00 94.06 84 GLY A CA 1
ATOM 623 C C . GLY A 1 84 ? -4.467 -8.187 8.311 1.00 94.06 84 GLY A C 1
ATOM 624 O O . GLY A 1 84 ? -5.313 -8.880 7.737 1.00 94.06 84 GLY A O 1
ATOM 625 N N . ARG A 1 85 ? -4.695 -6.923 8.659 1.00 96.44 85 ARG A N 1
ATOM 626 C CA . ARG A 1 85 ? -5.924 -6.175 8.379 1.00 96.44 85 ARG A CA 1
ATOM 627 C C . ARG A 1 85 ? -5.681 -5.218 7.221 1.00 96.44 85 ARG A C 1
ATOM 629 O O . ARG A 1 85 ? -4.609 -4.629 7.127 1.00 96.44 85 ARG A O 1
ATOM 636 N N . LEU A 1 86 ? -6.686 -5.050 6.369 1.00 97.25 86 LEU A N 1
ATOM 637 C CA . LEU A 1 86 ? -6.673 -4.072 5.289 1.00 97.25 86 LEU A CA 1
ATOM 638 C C . LEU A 1 86 ? -7.618 -2.927 5.644 1.00 97.25 86 LEU A C 1
ATOM 640 O O . LEU A 1 86 ? -8.805 -3.164 5.852 1.00 97.25 86 LEU A O 1
ATOM 644 N N . LEU A 1 87 ? -7.097 -1.705 5.671 1.00 98.31 87 LEU A N 1
ATOM 645 C CA . LEU A 1 87 ? -7.893 -0.483 5.667 1.00 98.31 87 LEU A CA 1
ATOM 646 C C . LEU A 1 87 ? -7.897 0.093 4.250 1.00 98.31 87 LEU A C 1
ATOM 648 O O . LEU A 1 87 ? -6.841 0.403 3.698 1.00 98.31 87 LEU A O 1
ATOM 652 N N . THR A 1 88 ? -9.084 0.245 3.673 1.00 98.31 88 THR A N 1
ATOM 653 C CA . THR A 1 88 ? -9.261 0.920 2.385 1.00 98.31 88 THR A CA 1
ATOM 654 C C . THR A 1 88 ? -9.656 2.374 2.594 1.00 98.31 88 THR A C 1
ATOM 656 O O . THR A 1 88 ? -10.629 2.652 3.293 1.00 98.31 88 THR A O 1
ATOM 659 N N . ILE A 1 89 ? -8.922 3.289 1.971 1.00 98.12 89 ILE A N 1
ATOM 660 C CA . ILE A 1 89 ? -9.275 4.707 1.910 1.00 98.12 89 ILE A CA 1
ATOM 661 C C . ILE A 1 89 ? -9.874 4.988 0.534 1.00 98.12 89 ILE A C 1
ATOM 663 O O . ILE A 1 89 ? -9.234 4.717 -0.483 1.00 98.12 89 ILE A O 1
ATOM 667 N N . GLU A 1 90 ? -11.097 5.506 0.493 1.00 97.12 90 GLU A N 1
ATOM 668 C CA . GLU A 1 90 ? -11.805 5.838 -0.750 1.00 97.12 90 GLU A CA 1
ATOM 669 C C . GLU A 1 90 ? -11.345 7.211 -1.281 1.00 97.12 90 GLU A C 1
ATOM 671 O O . GLU A 1 90 ? -12.101 8.175 -1.336 1.00 97.12 90 GLU A O 1
ATOM 676 N N . ASP A 1 91 ? -10.061 7.309 -1.634 1.00 91.31 91 ASP A N 1
ATOM 677 C CA . ASP A 1 91 ? -9.474 8.455 -2.332 1.00 91.31 91 ASP A CA 1
ATOM 678 C C . ASP A 1 91 ? -8.422 8.003 -3.371 1.00 91.31 91 ASP A C 1
ATOM 680 O O . ASP A 1 91 ? -8.151 6.809 -3.540 1.00 91.31 91 ASP A O 1
ATOM 684 N N . GLY A 1 92 ? -7.806 8.977 -4.053 1.00 90.88 92 GLY A N 1
ATOM 685 C CA . GLY A 1 92 ? -6.665 8.765 -4.953 1.00 90.88 92 GLY A CA 1
ATOM 686 C C . GLY A 1 92 ? -5.349 9.405 -4.493 1.00 90.88 92 GLY A C 1
ATOM 687 O O . GLY A 1 92 ? -4.481 9.668 -5.330 1.00 90.88 92 GLY A O 1
ATOM 688 N N . VAL A 1 93 ? -5.195 9.731 -3.204 1.00 91.94 93 VAL A N 1
ATOM 689 C CA . VAL A 1 93 ? -4.060 10.520 -2.694 1.00 91.94 93 VAL A CA 1
ATOM 690 C C . VAL A 1 93 ? -3.030 9.623 -2.008 1.00 91.94 93 VAL A C 1
ATOM 692 O O . VAL A 1 93 ? -3.276 9.064 -0.944 1.00 91.94 93 VAL A O 1
ATOM 695 N N . HIS A 1 94 ? -1.824 9.555 -2.576 1.00 92.56 94 HIS A N 1
ATOM 696 C CA . HIS A 1 94 ? -0.746 8.717 -2.048 1.00 92.56 94 HIS A CA 1
ATOM 697 C C . HIS A 1 94 ? -0.352 9.100 -0.612 1.00 92.56 94 HIS A C 1
ATOM 699 O O . HIS A 1 94 ? 0.150 10.200 -0.362 1.00 92.56 94 HIS A O 1
ATOM 705 N N . GLY A 1 95 ? -0.552 8.173 0.329 1.00 90.31 95 GLY A N 1
ATOM 706 C CA . GLY A 1 95 ? -0.102 8.309 1.717 1.00 90.31 95 GLY A CA 1
ATOM 707 C C . GLY A 1 95 ? -0.846 9.364 2.546 1.00 90.31 95 GLY A C 1
ATOM 708 O O . GLY A 1 95 ? -0.319 9.813 3.565 1.00 90.31 95 GLY A O 1
ATOM 709 N N . SER A 1 96 ? -2.058 9.770 2.149 1.00 94.19 96 SER A N 1
ATOM 710 C CA . SER A 1 96 ? -2.821 10.837 2.825 1.00 94.19 96 SER A CA 1
ATOM 711 C C . SER A 1 96 ? -3.384 10.436 4.195 1.00 94.19 96 SER A C 1
ATOM 713 O O . SER A 1 96 ? -3.702 11.310 5.004 1.00 94.19 96 SER A O 1
ATOM 715 N N . THR A 1 97 ? -3.486 9.130 4.479 1.00 96.19 97 THR A N 1
ATOM 716 C CA . THR A 1 97 ? -4.299 8.576 5.577 1.00 96.19 97 THR A CA 1
ATOM 717 C C . THR A 1 97 ? -4.118 9.300 6.913 1.00 96.19 97 THR A C 1
ATOM 719 O O . THR A 1 97 ? -5.104 9.731 7.508 1.00 96.19 97 THR A O 1
ATOM 722 N N . VAL A 1 98 ? -2.878 9.482 7.384 1.00 93.75 98 VAL A N 1
ATOM 723 C CA . VAL A 1 98 ? -2.591 10.086 8.703 1.00 93.75 98 VAL A CA 1
ATOM 724 C C . VAL A 1 98 ? -3.026 11.555 8.783 1.00 93.75 98 VAL A C 1
ATOM 726 O O . VAL A 1 98 ? -3.413 12.018 9.852 1.00 93.75 98 VAL A O 1
ATOM 729 N N . GLY A 1 99 ? -2.973 12.284 7.665 1.00 93.88 99 GLY A N 1
ATOM 730 C CA . GLY A 1 99 ? -3.390 13.686 7.583 1.00 93.88 99 GLY A CA 1
ATOM 731 C C . GLY A 1 99 ? -4.880 13.883 7.291 1.00 93.88 99 GLY A C 1
ATOM 732 O O . GLY A 1 99 ? -5.353 15.015 7.324 1.00 93.88 99 GLY A O 1
ATOM 733 N N . SER A 1 100 ? -5.609 12.807 6.995 1.00 95.94 100 SER A N 1
ATOM 734 C CA . SER A 1 100 ? -7.036 12.837 6.663 1.00 95.94 100 SER A CA 1
ATOM 735 C C . SER A 1 100 ? -7.930 12.641 7.893 1.00 95.94 100 SER A C 1
ATOM 737 O O . SER A 1 100 ? -7.469 12.262 8.975 1.00 95.94 100 SER A O 1
ATOM 739 N N . SER A 1 101 ? -9.242 12.793 7.708 1.00 96.50 101 SER A N 1
ATOM 740 C CA . SER A 1 101 ? -10.246 12.414 8.709 1.00 96.50 101 SER A CA 1
ATOM 741 C C . SER A 1 101 ? -10.275 10.908 9.015 1.00 96.50 101 SER A C 1
ATOM 743 O O . SER A 1 101 ? -10.860 10.518 10.020 1.00 96.50 101 SER A O 1
ATOM 745 N N . CYS A 1 102 ? -9.586 10.065 8.236 1.00 97.25 102 CYS A N 1
ATOM 746 C CA . CYS A 1 102 ? -9.441 8.625 8.476 1.00 97.25 102 CYS A CA 1
ATOM 747 C C . CYS A 1 102 ? -8.250 8.255 9.381 1.00 97.25 102 CYS A C 1
ATOM 749 O O . CYS A 1 102 ? -8.133 7.103 9.805 1.00 97.25 102 CYS A O 1
ATOM 751 N N . GLY A 1 103 ? -7.363 9.202 9.720 1.00 96.56 103 GLY A N 1
ATOM 752 C CA . GLY A 1 103 ? -6.123 8.921 10.460 1.00 96.56 103 GLY A CA 1
ATOM 753 C C . GLY A 1 103 ? -6.331 8.306 11.853 1.00 96.56 103 GLY A C 1
ATOM 754 O O . GLY A 1 103 ? -5.460 7.598 12.368 1.00 96.56 103 GLY A O 1
ATOM 755 N N . TRP A 1 104 ? -7.505 8.504 12.460 1.00 95.88 104 TRP A N 1
ATOM 756 C CA . TRP A 1 104 ? -7.834 7.916 13.761 1.00 95.88 104 TRP A CA 1
ATOM 757 C C . TRP A 1 104 ? -7.885 6.381 13.732 1.00 95.88 104 TRP A C 1
ATOM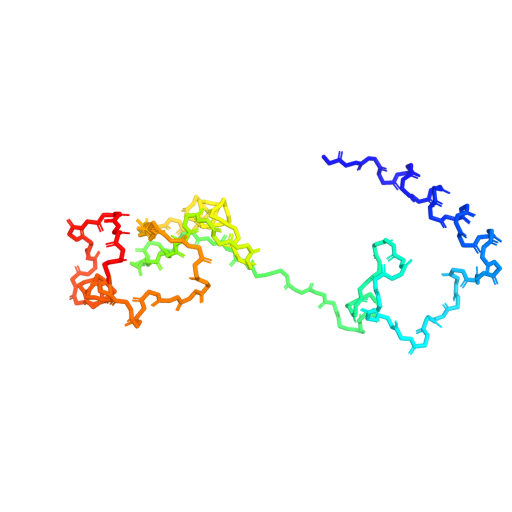 759 O O . TRP A 1 104 ? -7.609 5.766 14.759 1.00 95.88 104 TRP A O 1
ATOM 769 N N . LEU A 1 105 ? -8.141 5.757 12.577 1.00 96.94 105 LEU A N 1
ATOM 770 C CA . LEU A 1 105 ? -8.170 4.296 12.424 1.00 96.94 105 LEU A CA 1
ATOM 771 C C . LEU A 1 105 ? -6.795 3.660 12.583 1.00 96.94 105 LEU A C 1
ATOM 773 O O . LEU A 1 105 ? -6.667 2.583 13.159 1.00 96.94 105 LEU A O 1
ATOM 777 N N . VAL A 1 106 ? -5.750 4.365 12.147 1.00 96.69 106 VAL A N 1
ATOM 778 C CA . VAL A 1 106 ? -4.366 3.957 12.406 1.00 96.69 106 VAL A CA 1
ATOM 779 C C . VAL A 1 106 ? -4.105 3.963 13.910 1.00 96.69 106 VAL A C 1
ATOM 781 O O . VAL A 1 106 ? -3.513 3.035 14.451 1.00 96.69 106 VAL A O 1
ATOM 784 N N . THR A 1 107 ? -4.597 4.987 14.610 1.00 95.44 107 THR A N 1
ATOM 785 C CA . THR A 1 107 ? -4.456 5.077 16.070 1.00 95.44 107 THR A CA 1
ATOM 786 C C . THR A 1 107 ? -5.273 4.000 16.792 1.00 95.44 107 THR A C 1
ATOM 788 O O . THR A 1 107 ? -4.812 3.465 17.799 1.00 95.44 107 THR A O 1
ATOM 791 N N . ASP A 1 108 ? -6.469 3.674 16.298 1.00 94.25 108 ASP A N 1
ATOM 792 C CA . ASP A 1 108 ? -7.317 2.598 16.824 1.00 94.25 108 ASP A CA 1
ATOM 793 C C . ASP A 1 108 ? -6.609 1.242 16.719 1.00 94.25 108 ASP A C 1
ATOM 795 O O . ASP A 1 108 ? -6.424 0.548 17.723 1.00 94.25 108 ASP A O 1
ATOM 799 N N . PHE A 1 109 ? -6.061 0.950 15.538 1.00 96.88 109 PHE A N 1
ATOM 800 C CA . PHE A 1 109 ? -5.271 -0.249 15.301 1.00 96.88 109 PHE A CA 1
ATOM 801 C C . PHE A 1 109 ? -4.029 -0.316 16.191 1.00 96.88 109 PHE A C 1
ATOM 803 O O . PHE A 1 109 ? -3.801 -1.328 16.845 1.00 96.88 109 PHE A O 1
ATOM 810 N N . LEU A 1 110 ? -3.246 0.761 16.284 1.00 95.94 110 LEU A N 1
ATOM 811 C CA . LEU A 1 110 ? -2.049 0.778 17.132 1.00 95.94 110 LEU A CA 1
ATOM 812 C C . LEU A 1 110 ? -2.374 0.597 18.622 1.00 95.94 110 LEU A C 1
ATOM 814 O O . LEU A 1 110 ? -1.549 0.080 19.372 1.00 95.94 110 LEU A O 1
ATOM 818 N N . ARG A 1 111 ? -3.561 1.028 19.064 1.00 95.44 111 ARG A N 1
ATOM 819 C CA . ARG A 1 111 ? -4.001 0.882 20.455 1.00 95.44 111 ARG A CA 1
ATOM 820 C C . ARG A 1 111 ? -4.514 -0.524 20.761 1.00 95.44 111 ARG A C 1
ATOM 822 O O . ARG A 1 111 ? -4.252 -1.024 21.852 1.00 95.44 111 ARG A O 1
ATOM 829 N N . ALA A 1 112 ? -5.297 -1.108 19.858 1.00 92.75 112 ALA A N 1
ATOM 830 C CA . ALA A 1 112 ? -6.118 -2.285 20.150 1.00 92.75 112 ALA A CA 1
ATOM 831 C C . ALA A 1 112 ? -5.823 -3.509 19.267 1.00 92.75 112 ALA A C 1
ATOM 833 O O . ALA A 1 112 ? -6.409 -4.565 19.495 1.00 92.75 112 ALA A O 1
ATOM 834 N N . GLY A 1 113 ? -4.979 -3.378 18.241 1.00 90.69 113 GLY A N 1
ATOM 835 C CA . GLY A 1 113 ? -4.797 -4.390 17.192 1.00 90.69 113 GLY A CA 1
ATOM 836 C C . GLY A 1 113 ? -6.042 -4.577 16.314 1.00 90.69 113 GLY A C 1
ATOM 837 O O . GLY A 1 113 ? -6.158 -5.552 15.573 1.00 90.69 113 GLY A O 1
ATOM 838 N N . GLN A 1 114 ? -7.018 -3.669 16.411 1.00 87.69 114 GLN A N 1
ATOM 839 C CA . GLN A 1 114 ? -8.320 -3.793 15.765 1.00 87.69 114 GLN A CA 1
ATOM 840 C C . GLN A 1 114 ? -8.656 -2.550 14.953 1.00 87.69 114 GLN A C 1
ATOM 842 O O . GLN A 1 114 ? -8.311 -1.433 15.320 1.00 87.69 114 GLN A O 1
ATOM 847 N N . LEU A 1 115 ? -9.367 -2.777 13.852 1.00 90.25 115 LEU A N 1
ATOM 848 C CA . LEU A 1 115 ? -10.070 -1.738 13.121 1.00 90.25 115 LEU A CA 1
ATOM 849 C C . LEU A 1 115 ? -11.551 -1.814 13.479 1.00 90.25 115 LEU A C 1
ATOM 851 O O . LEU A 1 115 ? -12.159 -2.885 13.385 1.00 90.25 115 LEU A O 1
ATOM 855 N N . SER A 1 116 ? -12.119 -0.6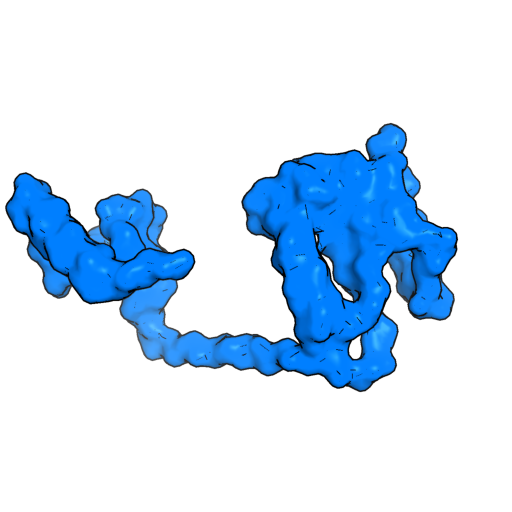75 13.856 1.00 90.12 116 SER A N 1
ATOM 856 C CA . SER A 1 116 ? -13.566 -0.484 14.000 1.00 90.12 116 SER A CA 1
ATOM 857 C C . SER A 1 116 ? -14.292 -0.387 12.649 1.00 90.12 116 SER A C 1
ATOM 859 O O . SER A 1 116 ? -15.497 -0.626 12.587 1.00 90.12 116 SER A O 1
ATOM 861 N N . GLN A 1 117 ? -13.563 -0.100 11.567 1.00 94.75 117 GLN A N 1
ATOM 862 C CA . GLN A 1 117 ? -14.033 -0.129 10.179 1.00 94.75 117 GLN A CA 1
ATOM 863 C C . GLN A 1 117 ? -12.863 -0.423 9.229 1.00 94.75 117 GLN A C 1
ATOM 865 O O . GLN A 1 117 ? -11.756 0.079 9.422 1.00 94.75 117 GLN A O 1
ATOM 870 N N . ASP A 1 118 ? -13.125 -1.204 8.183 1.00 96.12 118 ASP A N 1
ATOM 871 C CA . ASP A 1 118 ? -12.111 -1.607 7.197 1.00 96.12 118 ASP A CA 1
ATOM 872 C C . ASP A 1 118 ? -12.140 -0.722 5.926 1.00 96.12 118 ASP A C 1
ATOM 874 O O . ASP A 1 118 ? -11.314 -0.877 5.026 1.00 96.12 118 ASP A O 1
ATOM 878 N N . VAL A 1 119 ? -13.081 0.230 5.849 1.00 97.81 119 VAL A N 1
ATOM 879 C CA . VAL A 1 119 ? -13.219 1.223 4.769 1.00 97.81 119 VAL A CA 1
ATOM 880 C C . VAL A 1 119 ? -13.453 2.606 5.381 1.00 97.81 119 VAL A C 1
ATOM 882 O O . VAL A 1 119 ? -14.159 2.731 6.385 1.00 97.81 119 VAL A O 1
ATOM 885 N N . CYS A 1 120 ? -12.864 3.647 4.797 1.00 97.69 120 CYS A N 1
ATOM 886 C CA . CYS A 1 120 ? -13.064 5.031 5.207 1.00 97.69 120 CYS A CA 1
ATOM 887 C C . CYS A 1 120 ? -13.105 5.969 3.997 1.00 97.69 120 CYS A C 1
ATOM 889 O O . CYS A 1 120 ? -12.265 5.871 3.108 1.00 97.69 120 CYS A O 1
ATOM 891 N N . ASP A 1 121 ? -14.069 6.883 3.997 1.00 97.25 121 ASP A N 1
ATOM 892 C CA . ASP A 1 121 ? -14.196 7.961 3.018 1.00 97.25 121 ASP A CA 1
ATOM 893 C C . ASP A 1 121 ? -13.705 9.268 3.675 1.00 97.25 121 ASP A C 1
ATOM 895 O O . ASP A 1 121 ? -14.323 9.721 4.651 1.00 97.25 121 ASP A O 1
ATOM 899 N N . PRO A 1 122 ? -12.554 9.822 3.252 1.00 91.56 122 PRO A N 1
ATOM 900 C CA . PRO A 1 122 ? -11.991 11.018 3.857 1.00 91.56 122 PRO A CA 1
ATOM 901 C C . PRO A 1 122 ? -12.781 12.270 3.444 1.00 91.56 122 PRO A C 1
ATOM 903 O O . PRO A 1 122 ? -12.659 12.769 2.329 1.00 91.56 122 PRO A O 1
ATOM 906 N N . THR A 1 123 ? -13.566 12.800 4.385 1.00 81.94 123 THR A N 1
ATOM 907 C CA . THR A 1 123 ? -14.281 14.091 4.277 1.00 81.94 123 THR A CA 1
ATOM 908 C C . THR A 1 123 ? -13.369 15.309 4.198 1.00 81.94 123 THR A C 1
ATOM 910 O O . THR A 1 123 ? -12.412 15.337 5.012 1.00 81.94 123 THR A O 1
#

Sequence (123 aa):
MGDSTVQLAEHRTINAALNRNPQRRIEFPADSDVPGVSLCSGWPLAAELTAVANTGTDLLIIGHRDESVTPYVWALDAQAAMGGRLLTIEDGVHGSTVGSSCGWLVTDFLRAGQLSQDVCDPT

Organism: Rhodococcus hoagii (NCBI:txid43767)

InterPro domains:
  IPR013595 Peptidase S33 tripeptidyl aminopeptidase-like, C-terminal [PF08386] (38-117)

Radius of gyration: 20.85 Å; chains: 1; bounding box: 42×28×57 Å